Protein AF-A0A800KLS1-F1 (afdb_monomer)

Sequence (104 aa):
MKQIEVTCPCCDTVMVVDVLTQKVMRHAKPEQVDETGKAVLDEGRWDSAQDKVSKRGERGRDEFEEALGKEQNREEDLDDLFDAAQRKLRKRRERLEEEGPGGA

Secondary structure (DSSP, 8-state):
--EEEEE-TTT--EEEEETTTTEEEEEE-GGGB-TTSPBP--HHHHHHHHHHHHHHHHHHHHHHHHHHHHHHTHHHHHHHHHHHHHHHHHHHHHHHHHT-S---

Foldseek 3Di:
DDWDWDADPPQRKIFIADPVVRDTPDIDGPVQADPVRHGNPDVVVVVVVVVVVVVVVVVVVVVVVVVVVCVVCVVVVVVVVVVVVVVVVVVVVVVDVVVPDDDD

pLDDT: mean 80.66, std 12.7, range [45.47, 96.81]

Structure (mmCIF, N/CA/C/O backbone):
data_AF-A0A800KLS1-F1
#
_entry.id   AF-A0A800KLS1-F1
#
loop_
_atom_site.group_PDB
_atom_site.id
_atom_site.type_symbol
_atom_site.label_atom_id
_atom_site.label_alt_id
_atom_site.label_comp_id
_atom_site.label_asym_id
_atom_site.label_entity_id
_atom_site.label_seq_id
_atom_site.pdbx_PDB_ins_code
_atom_site.Cartn_x
_atom_site.Cartn_y
_atom_site.Cartn_z
_atom_site.occupancy
_atom_site.B_iso_or_equiv
_atom_site.auth_seq_id
_atom_site.auth_comp_id
_atom_site.auth_asym_id
_atom_site.auth_atom_id
_atom_site.pdbx_PDB_model_num
ATOM 1 N N . MET A 1 1 ? -21.884 15.141 18.934 1.00 61.62 1 MET A N 1
ATOM 2 C CA . MET A 1 1 ? -21.673 14.184 17.823 1.00 61.62 1 MET A CA 1
ATOM 3 C C . MET A 1 1 ? -23.030 13.591 17.467 1.00 61.62 1 MET A C 1
ATOM 5 O O . MET A 1 1 ? -23.714 13.164 18.388 1.00 61.62 1 MET A O 1
ATOM 9 N N . LYS A 1 2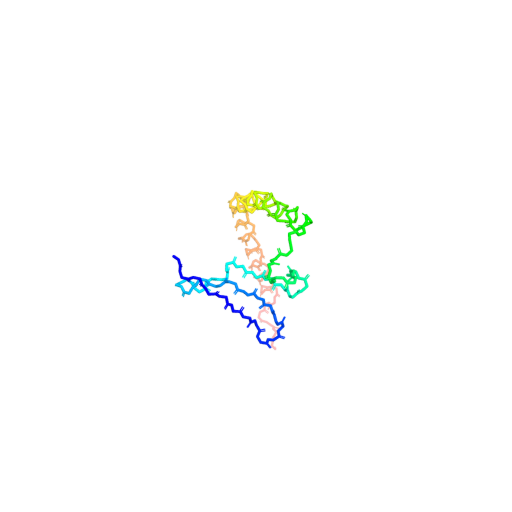 ? -23.467 13.642 16.200 1.00 82.69 2 LYS A N 1
ATOM 10 C CA . LYS A 1 2 ? -24.747 13.050 15.761 1.00 82.69 2 LYS A CA 1
ATOM 11 C C . LYS A 1 2 ? -24.462 11.684 15.138 1.00 82.69 2 LYS A C 1
ATOM 13 O O . LYS A 1 2 ? -24.127 11.604 13.961 1.00 82.69 2 LYS A O 1
ATOM 18 N N . GLN A 1 3 ? -24.538 10.642 15.958 1.00 89.50 3 GLN A N 1
ATOM 19 C CA . GLN A 1 3 ? -24.383 9.256 15.519 1.00 89.50 3 GLN A CA 1
ATOM 20 C C . GLN A 1 3 ? -25.763 8.619 15.364 1.00 89.50 3 GLN A C 1
ATOM 22 O O . GLN A 1 3 ? -26.651 8.892 16.172 1.00 89.50 3 GLN A O 1
ATOM 27 N N . ILE A 1 4 ? -25.931 7.799 14.330 1.00 90.62 4 ILE A N 1
ATOM 28 C CA . ILE A 1 4 ? -27.135 6.994 14.110 1.00 90.62 4 ILE A CA 1
ATOM 29 C C . ILE A 1 4 ? -26.763 5.523 14.000 1.00 90.62 4 ILE A C 1
ATOM 31 O O . ILE A 1 4 ? -25.682 5.181 13.517 1.00 90.62 4 ILE A O 1
ATOM 35 N N . GLU A 1 5 ? -27.673 4.669 14.442 1.00 87.00 5 GLU A N 1
ATOM 36 C CA . GLU A 1 5 ? -27.580 3.226 14.283 1.00 87.00 5 GLU A CA 1
ATOM 37 C C . GLU A 1 5 ? -28.415 2.809 13.071 1.00 87.00 5 GLU A C 1
ATOM 39 O O . GLU A 1 5 ? -29.561 3.234 12.918 1.00 87.00 5 GLU A O 1
ATOM 44 N N . VAL A 1 6 ? -27.809 2.041 12.168 1.00 89.31 6 VAL A N 1
ATOM 45 C CA . VAL A 1 6 ? -28.409 1.618 10.901 1.00 89.31 6 VAL A CA 1
ATOM 46 C C . VAL A 1 6 ? -28.145 0.134 10.705 1.00 89.31 6 VAL A C 1
ATOM 48 O O . VAL A 1 6 ? -27.008 -0.319 10.828 1.00 89.31 6 VAL A O 1
ATOM 51 N N . THR A 1 7 ? -29.179 -0.612 10.340 1.00 89.38 7 THR A N 1
ATOM 52 C CA . THR A 1 7 ? -29.079 -2.042 10.029 1.00 89.38 7 THR A CA 1
ATOM 53 C C . THR A 1 7 ? -28.979 -2.234 8.516 1.00 89.38 7 THR A C 1
ATOM 55 O O . THR A 1 7 ? -29.783 -1.656 7.779 1.00 89.38 7 THR A O 1
ATOM 58 N N . CYS A 1 8 ? -28.015 -3.027 8.017 1.00 85.62 8 CYS A N 1
ATOM 59 C CA . CYS A 1 8 ? -28.007 -3.368 6.588 1.00 85.62 8 CYS A CA 1
ATOM 60 C C . CYS A 1 8 ? -29.224 -4.241 6.276 1.00 85.62 8 CYS A C 1
ATOM 62 O O . CYS A 1 8 ? -29.307 -5.336 6.827 1.00 85.62 8 CYS A O 1
ATOM 64 N N . PRO A 1 9 ? -30.081 -3.866 5.313 1.00 88.88 9 PRO A N 1
ATOM 65 C CA . PRO A 1 9 ? -31.197 -4.714 4.884 1.00 88.88 9 PRO A CA 1
ATOM 66 C C . PRO A 1 9 ? -30.743 -6.004 4.178 1.00 88.88 9 PRO A C 1
ATOM 68 O O . PRO A 1 9 ? -31.555 -6.859 3.853 1.00 88.88 9 PRO A O 1
ATOM 71 N N . CYS A 1 10 ? -29.448 -6.115 3.879 1.00 87.25 10 CYS A N 1
ATOM 72 C CA . CYS A 1 10 ? -28.852 -7.198 3.116 1.00 87.25 10 CYS A CA 1
ATOM 73 C C . CYS A 1 10 ? -28.336 -8.366 3.970 1.00 87.25 10 CYS A C 1
ATOM 75 O O . CYS A 1 10 ? -28.253 -9.492 3.490 1.00 87.25 10 CYS A O 1
ATOM 77 N N . CYS A 1 11 ? -27.892 -8.080 5.193 1.00 84.25 11 CYS A N 1
ATOM 78 C CA . CYS A 1 11 ? -27.133 -9.020 6.022 1.00 84.25 11 CYS A CA 1
ATOM 79 C C . CYS A 1 11 ? -27.277 -8.747 7.524 1.00 84.25 11 CYS A C 1
ATOM 81 O O . CYS A 1 11 ? -26.445 -9.202 8.309 1.00 84.25 11 CYS A O 1
ATOM 83 N N . ASP A 1 12 ? -28.254 -7.917 7.899 1.00 85.00 12 ASP A N 1
ATOM 84 C CA . ASP A 1 12 ? -28.598 -7.542 9.275 1.00 85.00 12 ASP A CA 1
ATOM 85 C C . ASP A 1 12 ? -27.433 -6.998 10.115 1.00 85.00 12 ASP A C 1
ATOM 87 O O . ASP A 1 12 ? -27.486 -6.927 11.340 1.00 85.00 12 ASP A O 1
ATOM 91 N N . THR A 1 13 ? -26.354 -6.571 9.458 1.00 86.62 13 THR A N 1
ATOM 92 C CA . THR A 1 13 ? -25.196 -5.980 10.128 1.00 86.62 13 THR A CA 1
ATOM 93 C C . THR A 1 13 ? -25.584 -4.623 10.696 1.00 86.62 13 THR A C 1
ATOM 95 O O . THR A 1 13 ? -26.055 -3.750 9.964 1.00 86.62 13 THR A O 1
ATOM 98 N N . VAL A 1 14 ? -25.339 -4.436 11.990 1.00 87.25 14 VAL A N 1
ATOM 99 C CA . VAL A 1 14 ? -25.596 -3.184 12.702 1.00 87.25 14 VAL A CA 1
ATOM 100 C C . VAL A 1 14 ? -24.384 -2.272 12.557 1.00 87.25 14 VAL A C 1
ATOM 102 O O . VAL A 1 14 ? -23.244 -2.676 12.810 1.00 87.25 14 VAL A O 1
ATOM 105 N N . MET A 1 15 ? -24.616 -1.031 12.136 1.00 88.12 15 MET A N 1
ATOM 106 C CA . MET A 1 15 ? -23.583 -0.024 11.914 1.00 88.12 15 MET A CA 1
ATOM 107 C C . MET A 1 15 ? -23.907 1.266 12.659 1.00 88.12 15 MET A C 1
ATOM 109 O O . MET A 1 15 ? -25.020 1.776 12.587 1.00 88.12 15 MET A O 1
ATOM 113 N N . VAL A 1 16 ? -22.900 1.839 13.316 1.00 89.75 16 VAL A N 1
ATOM 114 C CA . VAL A 1 16 ? -22.975 3.186 13.890 1.00 89.75 16 VAL A CA 1
ATOM 115 C C . VAL A 1 16 ? -22.289 4.143 12.929 1.00 89.75 16 VAL A C 1
ATOM 117 O O . VAL A 1 16 ? -21.085 4.021 12.690 1.00 89.75 16 VAL A O 1
ATOM 120 N N . VAL A 1 17 ? -23.042 5.096 12.388 1.00 89.44 17 VAL A N 1
ATOM 121 C CA . VAL A 1 17 ? -22.573 6.064 11.389 1.00 89.44 17 VAL A CA 1
ATOM 122 C C . VAL A 1 17 ? -22.607 7.470 11.977 1.00 89.44 17 VAL A C 1
ATOM 124 O O . VAL A 1 17 ? -23.597 7.878 12.583 1.00 89.44 17 VAL A O 1
ATOM 127 N N . ASP A 1 18 ? -21.529 8.231 11.789 1.00 92.12 18 ASP A N 1
ATOM 128 C CA . ASP A 1 18 ? -21.536 9.674 12.030 1.00 92.12 18 ASP A CA 1
ATOM 129 C C . ASP A 1 18 ? -22.130 10.388 10.813 1.00 92.12 18 ASP A C 1
ATOM 131 O O . ASP A 1 18 ? -21.563 10.368 9.720 1.00 92.12 18 ASP A O 1
ATOM 135 N N . VAL A 1 19 ? -23.280 11.034 11.005 1.00 90.69 19 VAL A N 1
ATOM 136 C CA . VAL A 1 19 ? -24.051 11.656 9.918 1.00 90.69 19 VAL A CA 1
ATOM 137 C C . VAL A 1 19 ? -23.311 12.843 9.302 1.00 90.69 19 VAL A C 1
ATOM 139 O O . VAL A 1 19 ? -23.472 13.120 8.116 1.00 90.69 19 VAL A O 1
ATOM 142 N N . LEU A 1 20 ? -22.489 13.547 10.086 1.00 90.75 20 LEU A N 1
ATOM 143 C CA . LEU A 1 20 ? -21.789 14.742 9.609 1.00 90.75 20 LEU A CA 1
ATOM 144 C C . LEU A 1 20 ? -20.628 14.389 8.682 1.00 90.75 20 LEU A C 1
ATOM 146 O O . LEU A 1 20 ? -20.367 15.104 7.720 1.00 90.75 20 LEU A O 1
ATOM 150 N N . THR A 1 21 ? -19.928 13.297 8.983 1.00 90.00 21 THR A N 1
ATOM 151 C CA . THR A 1 21 ? -18.741 12.866 8.236 1.00 90.00 21 THR A CA 1
ATOM 152 C C . THR A 1 21 ? -19.021 11.719 7.271 1.00 90.00 21 THR A C 1
ATOM 154 O O . THR A 1 21 ? -18.144 11.376 6.483 1.00 90.00 21 THR A O 1
ATOM 157 N N . GLN A 1 22 ? -20.220 11.127 7.334 1.00 88.94 22 GLN A N 1
ATOM 158 C CA . GLN A 1 22 ? -20.621 9.920 6.602 1.00 88.94 22 GLN A CA 1
ATOM 159 C C . GLN A 1 22 ? -19.699 8.717 6.865 1.00 88.94 22 GLN A C 1
ATOM 161 O O . GLN A 1 22 ? -19.615 7.791 6.060 1.00 88.94 22 GLN A O 1
ATOM 166 N N . LYS A 1 23 ? -18.987 8.715 7.998 1.00 86.25 23 LYS A N 1
ATOM 167 C CA . LYS A 1 23 ? -18.053 7.645 8.355 1.00 86.25 23 LYS A CA 1
ATOM 168 C C . LYS A 1 23 ? -18.734 6.585 9.206 1.00 86.25 23 LYS A C 1
ATOM 170 O O . LYS A 1 23 ? -19.458 6.895 10.154 1.00 86.25 23 LYS A O 1
ATOM 175 N N . VAL A 1 24 ? -18.429 5.326 8.902 1.00 88.25 24 VAL A N 1
ATOM 176 C CA . VAL A 1 24 ? -18.786 4.186 9.750 1.00 88.25 24 VAL A CA 1
ATOM 177 C C . VAL A 1 24 ? -17.838 4.167 10.945 1.00 88.25 24 VAL A C 1
ATOM 179 O O . VAL A 1 24 ? -16.630 3.995 10.794 1.00 88.25 24 VAL A O 1
ATOM 182 N N . MET A 1 25 ? -18.395 4.359 12.136 1.00 85.44 25 MET A N 1
ATOM 183 C CA . MET A 1 25 ? -17.657 4.385 13.399 1.00 85.44 25 MET A CA 1
ATOM 184 C C . MET A 1 25 ? -17.557 2.994 14.020 1.00 85.44 25 MET A C 1
ATOM 186 O O . MET A 1 25 ? -16.543 2.656 14.627 1.00 85.44 25 MET A O 1
ATOM 190 N N . ARG A 1 26 ? -18.613 2.183 13.888 1.00 81.38 26 ARG A N 1
ATOM 191 C CA . ARG A 1 26 ? -18.656 0.790 14.351 1.00 81.38 26 ARG A CA 1
ATOM 192 C C . ARG A 1 26 ? -19.484 -0.046 13.389 1.00 81.38 26 ARG A C 1
ATOM 194 O O . ARG A 1 26 ? -20.464 0.450 12.845 1.00 81.38 26 ARG A O 1
ATOM 201 N N . HIS A 1 27 ? -19.109 -1.307 13.225 1.00 85.62 27 HIS A N 1
ATOM 202 C CA . HIS A 1 27 ? -19.922 -2.311 12.552 1.00 85.62 27 HIS A CA 1
ATOM 203 C C . HIS A 1 27 ? -19.836 -3.630 13.331 1.00 85.62 27 HIS A C 1
ATOM 205 O O . HIS A 1 27 ? -18.760 -4.017 13.805 1.00 85.62 27 HIS A O 1
ATOM 211 N N . ALA A 1 28 ? -20.960 -4.321 13.478 1.00 80.00 28 ALA A N 1
ATOM 212 C CA . ALA A 1 28 ? -21.032 -5.633 14.106 1.00 80.00 28 ALA A CA 1
ATOM 213 C C . ALA A 1 28 ? -21.973 -6.529 13.299 1.00 80.00 28 ALA A C 1
ATOM 215 O O . ALA A 1 28 ? -23.090 -6.133 12.965 1.00 80.00 28 ALA A O 1
ATOM 216 N N . LYS A 1 29 ? -21.494 -7.727 12.953 1.00 79.81 29 LYS A N 1
ATOM 217 C CA . LYS A 1 29 ? -22.342 -8.757 12.344 1.00 79.81 29 LYS A CA 1
ATOM 218 C C . LYS A 1 29 ? -23.314 -9.316 13.394 1.00 79.81 29 LYS A C 1
ATOM 220 O O . LYS A 1 29 ? -22.971 -9.267 14.575 1.00 79.81 29 LYS A O 1
ATOM 225 N N . PRO A 1 30 ? -24.447 -9.912 12.986 1.00 73.44 30 PRO A N 1
ATOM 226 C CA . PRO A 1 30 ? -25.392 -10.549 13.909 1.00 73.44 30 PRO A CA 1
ATOM 227 C C . PRO A 1 30 ? -24.737 -11.585 14.838 1.00 73.44 30 PRO A C 1
ATOM 229 O O . PRO A 1 30 ? -25.052 -11.661 16.014 1.00 73.44 30 PRO A O 1
ATOM 232 N N . GLU A 1 31 ? -23.748 -12.327 14.336 1.00 72.19 31 GLU A N 1
ATOM 233 C CA . GLU A 1 31 ? -22.977 -13.323 15.104 1.00 72.19 31 GLU A CA 1
ATOM 234 C C . GLU A 1 31 ? -22.046 -12.705 16.166 1.00 72.19 31 GLU A C 1
ATOM 236 O O . GLU A 1 31 ? -21.491 -13.407 17.003 1.00 72.19 31 GLU A O 1
ATOM 241 N N . GLN A 1 32 ? -21.821 -11.392 16.098 1.00 67.31 32 GLN A N 1
ATOM 242 C CA . GLN A 1 32 ? -20.902 -10.646 16.959 1.00 67.31 32 GLN A CA 1
ATOM 243 C C . GLN A 1 32 ? -21.637 -9.730 17.940 1.00 67.31 32 GLN A C 1
ATOM 245 O O . GLN A 1 32 ? -20.988 -8.896 18.577 1.00 67.31 32 GLN A O 1
ATOM 250 N N . VAL A 1 33 ? -22.963 -9.841 18.035 1.00 68.81 33 VAL A N 1
ATOM 251 C CA . VAL A 1 33 ? -23.791 -9.116 19.001 1.00 68.81 33 VAL A CA 1
ATOM 252 C C . VAL A 1 33 ? -24.455 -10.098 19.964 1.00 68.81 33 VAL A C 1
ATOM 254 O O . VAL A 1 33 ? -24.821 -11.205 19.581 1.00 68.81 33 VAL A O 1
ATOM 257 N N . ASP A 1 34 ? -24.545 -9.713 21.233 1.00 67.75 34 ASP A N 1
ATOM 258 C CA . ASP A 1 34 ? -25.270 -10.463 22.251 1.00 67.75 34 ASP A CA 1
ATOM 259 C C . ASP A 1 34 ? -26.789 -10.296 22.078 1.00 67.75 34 ASP A C 1
ATOM 261 O O . ASP A 1 34 ? -27.277 -9.521 21.253 1.00 67.75 34 ASP A O 1
ATOM 265 N N . GLU A 1 35 ? -27.554 -11.008 22.900 1.00 64.25 35 GLU A N 1
ATOM 266 C CA . GLU A 1 35 ? -29.019 -10.921 22.975 1.00 64.25 35 GLU A CA 1
ATOM 267 C C . GLU A 1 35 ? -29.555 -9.510 23.299 1.00 64.25 35 GLU A C 1
ATOM 269 O O . GLU A 1 35 ? -30.742 -9.241 23.118 1.00 64.25 35 GLU A O 1
ATOM 274 N N . THR A 1 36 ? -28.689 -8.579 23.717 1.0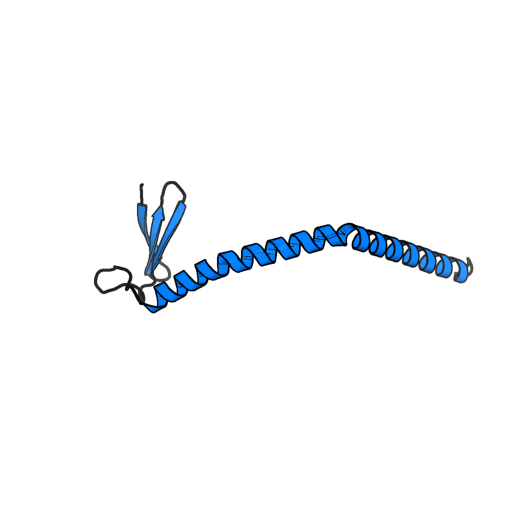0 62.59 36 THR A N 1
ATOM 275 C CA . THR A 1 36 ? -29.016 -7.164 23.946 1.00 62.59 36 THR A CA 1
ATOM 276 C C . THR A 1 36 ? -28.567 -6.233 22.813 1.00 62.59 36 THR A C 1
ATOM 278 O O . THR A 1 36 ? -28.682 -5.013 22.942 1.00 62.59 36 THR A O 1
ATOM 281 N N . GLY A 1 37 ? -28.066 -6.781 21.699 1.00 61.81 37 GLY A N 1
ATOM 282 C CA . GLY A 1 37 ? -27.581 -6.024 20.543 1.00 61.81 37 GLY A CA 1
ATOM 283 C C . GLY A 1 37 ? -26.224 -5.350 20.767 1.00 61.81 37 GLY A C 1
ATOM 284 O O . GLY A 1 37 ? -25.770 -4.568 19.929 1.00 61.81 37 GLY A O 1
ATOM 285 N N . LYS A 1 38 ? -25.547 -5.628 21.887 1.00 63.22 38 LYS A N 1
ATOM 286 C CA . LYS A 1 38 ? -24.212 -5.094 22.164 1.00 63.22 38 LYS A CA 1
ATOM 287 C C . LYS A 1 38 ? -23.169 -6.019 21.571 1.00 63.22 38 LYS A C 1
ATOM 289 O O . LYS A 1 38 ? -23.316 -7.232 21.578 1.00 63.22 38 LYS A O 1
ATOM 294 N N . ALA A 1 39 ? -22.091 -5.441 21.050 1.00 63.50 39 ALA A N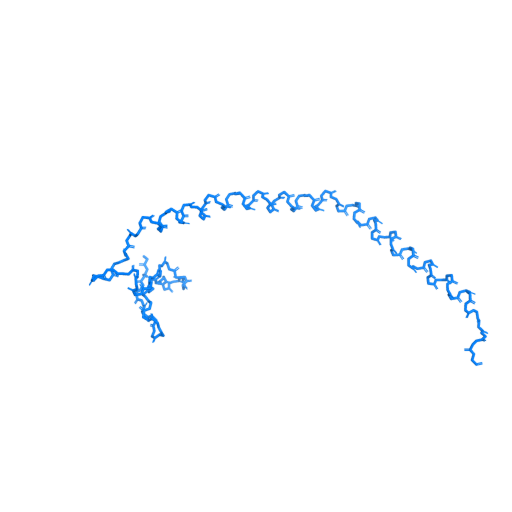 1
ATOM 295 C CA . ALA A 1 39 ? -21.004 -6.237 20.504 1.00 63.50 39 ALA A CA 1
ATOM 296 C C . ALA A 1 39 ? -20.423 -7.152 21.594 1.00 63.50 39 ALA A C 1
ATOM 298 O O . ALA A 1 39 ? -19.946 -6.653 22.615 1.00 63.50 39 ALA A O 1
ATOM 299 N N . VAL A 1 40 ? -20.427 -8.464 21.350 1.00 67.56 40 VAL A N 1
ATOM 300 C CA . VAL A 1 40 ? -19.741 -9.429 22.208 1.00 67.56 40 VAL A CA 1
ATOM 301 C C . VAL A 1 40 ? -18.256 -9.081 22.172 1.00 67.56 40 VAL A C 1
ATOM 303 O O . VAL A 1 40 ? -17.624 -9.054 21.108 1.00 67.56 40 VAL A O 1
ATOM 306 N N . LEU A 1 41 ? -17.712 -8.740 23.338 1.00 59.19 41 LEU A N 1
ATOM 307 C CA . LEU A 1 41 ? -16.284 -8.524 23.529 1.00 59.19 41 LEU A CA 1
ATOM 308 C C . LEU A 1 41 ? -15.612 -9.896 23.590 1.00 59.19 41 LEU A C 1
ATOM 310 O O . LEU A 1 41 ? -15.392 -10.439 24.663 1.00 59.19 41 LEU A O 1
ATOM 314 N N . ASP A 1 42 ? -15.338 -10.465 22.421 1.00 61.47 42 ASP A N 1
ATOM 315 C CA . ASP A 1 42 ? -14.439 -11.608 22.293 1.00 61.47 42 ASP A CA 1
ATOM 316 C C . ASP A 1 42 ? -12.998 -11.142 22.567 1.00 61.47 42 ASP A C 1
ATOM 318 O O . ASP A 1 42 ? -12.521 -10.188 21.940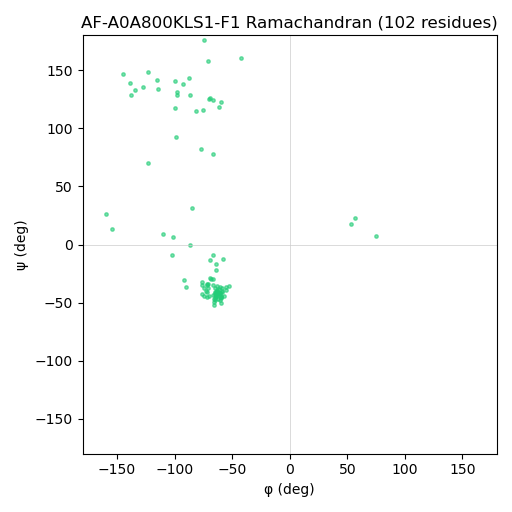 1.00 61.47 42 ASP A O 1
ATOM 322 N N . GLU A 1 43 ? -12.310 -11.790 23.508 1.00 57.22 43 GLU A N 1
ATOM 323 C CA . GLU A 1 43 ? -10.905 -11.523 23.849 1.00 57.22 43 GLU A CA 1
ATOM 324 C C . GLU A 1 43 ? -10.002 -11.625 22.606 1.00 57.22 43 GLU A C 1
ATOM 326 O O . GLU A 1 43 ? -9.154 -10.756 22.386 1.00 57.22 43 GLU A O 1
ATOM 331 N N . GLY A 1 44 ? -10.288 -12.559 21.688 1.00 61.03 44 GLY A N 1
ATOM 332 C CA . GLY A 1 44 ? -9.543 -12.697 20.431 1.00 61.03 44 GLY A CA 1
ATOM 333 C C . GLY A 1 44 ? -9.669 -11.486 19.494 1.00 61.03 44 GLY A C 1
ATOM 334 O O . GLY A 1 44 ? -8.798 -11.234 18.650 1.00 61.03 44 GLY A O 1
ATOM 335 N N . ARG A 1 45 ? -10.723 -10.673 19.651 1.00 65.25 45 ARG A N 1
ATOM 336 C CA . ARG A 1 45 ? -10.938 -9.442 18.874 1.00 65.25 45 ARG A CA 1
ATOM 337 C C . ARG A 1 45 ? -10.031 -8.307 19.347 1.00 65.25 45 ARG A C 1
ATOM 339 O O . ARG A 1 45 ? -9.622 -7.493 18.514 1.00 65.25 45 ARG A O 1
ATOM 346 N N . TRP A 1 46 ? -9.707 -8.260 20.640 1.00 69.75 46 TRP A N 1
ATOM 347 C CA . TRP A 1 46 ? -8.753 -7.299 21.197 1.00 69.75 46 TRP A CA 1
ATOM 348 C C . TRP A 1 46 ? -7.326 -7.622 20.782 1.00 69.75 46 TRP A C 1
ATOM 350 O O . TRP A 1 46 ? -6.647 -6.727 20.278 1.00 69.75 46 TRP A O 1
ATOM 360 N N . ASP A 1 47 ? -6.925 -8.889 20.859 1.00 69.81 47 ASP A N 1
ATOM 361 C CA . ASP A 1 47 ? -5.606 -9.334 20.396 1.00 69.81 47 ASP A CA 1
ATOM 362 C C . ASP A 1 47 ? -5.418 -9.045 18.903 1.00 69.81 47 ASP A C 1
ATOM 364 O O . ASP A 1 47 ? -4.419 -8.462 18.483 1.00 69.81 47 ASP A O 1
ATOM 368 N N . SER A 1 48 ? -6.439 -9.337 18.091 1.00 71.12 48 SER A N 1
ATOM 369 C CA . SER A 1 48 ? -6.434 -9.030 16.655 1.00 71.12 48 SER A CA 1
ATOM 370 C C . SER A 1 48 ? -6.358 -7.527 16.360 1.00 71.12 48 SER A C 1
ATOM 372 O O . SER A 1 48 ? -5.766 -7.106 15.363 1.00 71.12 48 SER A O 1
ATOM 374 N N . ALA A 1 49 ? -7.003 -6.693 17.179 1.00 73.69 49 ALA A N 1
ATOM 375 C CA . ALA A 1 49 ? -6.939 -5.242 17.038 1.00 73.69 49 ALA A CA 1
ATOM 376 C C . ALA A 1 49 ? -5.561 -4.704 17.448 1.00 73.69 49 ALA A C 1
ATOM 378 O O . ALA A 1 49 ? -5.010 -3.849 16.751 1.00 73.69 49 ALA A O 1
ATOM 379 N N . GLN A 1 50 ? -4.988 -5.234 18.528 1.00 77.56 50 GLN A N 1
ATOM 380 C CA . GLN A 1 50 ? -3.658 -4.882 19.012 1.00 77.56 50 GLN A CA 1
ATOM 381 C C . GLN A 1 50 ? -2.577 -5.274 18.000 1.00 77.56 50 GLN A C 1
ATOM 383 O O . GLN A 1 50 ? -1.735 -4.442 17.670 1.00 77.56 50 GLN A O 1
ATOM 388 N N . ASP A 1 51 ? -2.668 -6.473 17.423 1.00 77.00 51 ASP A N 1
ATOM 389 C CA . ASP A 1 51 ? -1.768 -6.967 16.375 1.00 77.00 51 ASP A CA 1
ATOM 390 C C . ASP A 1 51 ? -1.824 -6.107 15.096 1.00 77.00 51 ASP A C 1
ATOM 392 O O . ASP A 1 51 ? -0.806 -5.800 14.476 1.00 77.00 51 ASP A O 1
ATOM 396 N N . LYS A 1 52 ? -3.010 -5.618 14.710 1.00 74.25 52 LYS A N 1
ATOM 397 C CA . LYS A 1 52 ? -3.136 -4.676 13.580 1.00 74.25 52 LYS A CA 1
ATOM 398 C C . LYS A 1 52 ? -2.485 -3.324 13.859 1.00 74.25 52 LYS A C 1
ATOM 400 O O . LYS A 1 52 ? -1.988 -2.691 12.926 1.00 74.25 52 LYS A O 1
ATOM 405 N N . VAL A 1 53 ? -2.539 -2.851 15.103 1.00 76.81 53 VAL A N 1
ATOM 406 C CA . VAL A 1 53 ? -1.953 -1.565 15.497 1.00 76.81 53 VAL A CA 1
ATOM 407 C C . VAL A 1 53 ? -0.435 -1.676 15.618 1.00 76.81 53 VAL A C 1
ATOM 409 O O . VAL A 1 53 ? 0.257 -0.799 15.102 1.00 76.81 53 VAL A O 1
ATOM 412 N N . SER A 1 54 ? 0.088 -2.752 16.213 1.00 73.44 54 SER A N 1
ATOM 413 C CA . SER A 1 54 ? 1.536 -2.984 16.324 1.00 73.44 54 SER A CA 1
ATOM 414 C C . SER A 1 54 ? 2.194 -3.082 14.945 1.00 73.44 54 SER A C 1
ATOM 416 O O . SER A 1 54 ? 3.132 -2.338 14.657 1.00 73.44 54 SER A O 1
ATOM 418 N N . LYS A 1 55 ? 1.611 -3.870 14.033 1.00 73.19 55 LYS A N 1
ATOM 419 C CA . LYS A 1 55 ? 2.092 -4.028 12.648 1.00 73.19 55 LYS A CA 1
ATOM 420 C C . LYS A 1 55 ? 2.024 -2.750 11.813 1.00 73.19 55 LYS A C 1
ATOM 422 O O . LYS A 1 55 ? 2.645 -2.663 10.757 1.00 73.19 55 LYS A O 1
ATOM 427 N N . ARG A 1 56 ? 1.261 -1.740 12.242 1.00 70.69 56 ARG A N 1
ATOM 428 C CA . ARG A 1 56 ? 1.149 -0.461 11.523 1.00 70.69 56 ARG A CA 1
ATOM 429 C C . ARG A 1 56 ? 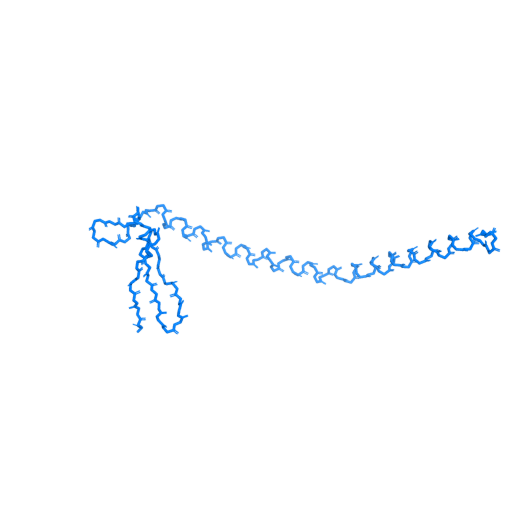2.431 0.367 11.618 1.00 70.69 56 ARG A C 1
ATOM 431 O O . ARG A 1 56 ? 2.755 1.069 10.667 1.00 70.69 56 ARG A O 1
ATOM 438 N N . GLY A 1 57 ? 3.134 0.280 12.749 1.00 70.00 57 GLY A N 1
ATOM 439 C CA . GLY A 1 57 ? 4.421 0.951 12.947 1.00 70.00 57 GLY A CA 1
ATOM 440 C C . GLY A 1 57 ? 5.543 0.315 12.128 1.00 70.00 57 GLY A C 1
ATOM 441 O O . GLY A 1 57 ? 6.369 1.035 11.577 1.00 70.00 57 GLY A O 1
ATOM 442 N N . GLU A 1 58 ? 5.528 -1.014 12.005 1.00 68.94 58 GLU A N 1
ATOM 443 C CA . GLU A 1 58 ? 6.475 -1.773 11.176 1.00 68.94 58 GLU A CA 1
ATOM 444 C C . GLU A 1 58 ? 6.284 -1.446 9.693 1.00 68.94 58 GLU A C 1
ATOM 446 O O . GLU A 1 58 ? 7.206 -0.939 9.064 1.00 68.94 58 GLU A O 1
ATOM 451 N N . ARG A 1 59 ? 5.049 -1.548 9.175 1.00 66.44 59 ARG A N 1
ATOM 452 C CA . ARG A 1 59 ? 4.752 -1.200 7.773 1.00 66.44 59 ARG A CA 1
ATOM 453 C C . ARG A 1 59 ? 5.175 0.214 7.394 1.00 66.44 59 ARG A C 1
ATOM 455 O O . ARG A 1 59 ? 5.660 0.414 6.294 1.00 66.44 59 ARG A O 1
ATOM 462 N N . GLY A 1 60 ? 4.989 1.189 8.287 1.00 68.75 60 GLY A N 1
ATOM 463 C CA . GLY A 1 60 ? 5.371 2.575 8.008 1.00 68.75 60 GLY A CA 1
ATOM 464 C C . GLY A 1 60 ? 6.885 2.789 7.913 1.00 68.75 60 GLY A C 1
ATOM 465 O O . GLY A 1 60 ? 7.322 3.673 7.182 1.00 68.75 60 GLY A O 1
ATOM 466 N N . ARG A 1 61 ? 7.687 1.994 8.635 1.00 72.62 61 ARG A N 1
ATOM 467 C CA . ARG A 1 61 ? 9.150 2.010 8.500 1.00 72.62 61 ARG A CA 1
ATOM 468 C C . ARG A 1 61 ? 9.584 1.321 7.218 1.00 72.62 61 ARG A C 1
ATOM 470 O O . ARG A 1 61 ? 10.373 1.906 6.489 1.00 72.62 61 ARG A O 1
ATOM 477 N N . ASP A 1 62 ? 8.998 0.168 6.913 1.00 79.56 62 ASP A N 1
ATOM 478 C CA . ASP A 1 62 ? 9.307 -0.587 5.697 1.00 79.56 62 ASP A CA 1
ATOM 479 C C . ASP A 1 62 ? 9.006 0.238 4.430 1.00 79.56 62 ASP A C 1
ATOM 481 O O . ASP A 1 62 ? 9.843 0.335 3.538 1.00 79.56 62 ASP A O 1
ATOM 485 N N . GLU A 1 63 ? 7.848 0.909 4.372 1.00 83.81 63 GLU A N 1
ATOM 486 C CA . GLU A 1 63 ? 7.463 1.769 3.238 1.00 83.81 63 GLU A CA 1
ATOM 487 C C . GLU A 1 63 ? 8.393 2.984 3.093 1.00 83.81 63 GLU A C 1
ATOM 489 O O . GLU A 1 63 ? 8.718 3.406 1.981 1.00 83.81 63 GLU A O 1
ATOM 494 N N . PHE A 1 64 ? 8.835 3.554 4.220 1.00 87.62 64 PHE A N 1
ATOM 495 C CA . PHE A 1 64 ? 9.771 4.674 4.225 1.00 87.62 64 PHE A CA 1
ATOM 496 C C . PHE A 1 64 ? 11.172 4.247 3.779 1.00 87.62 64 PHE A C 1
ATOM 498 O O . PHE A 1 64 ? 11.784 4.938 2.968 1.00 87.62 64 PHE A O 1
ATOM 505 N N . GLU A 1 65 ? 11.673 3.118 4.277 1.00 88.50 65 GLU A N 1
ATOM 506 C CA . GLU A 1 65 ? 12.964 2.558 3.870 1.00 88.50 65 GLU A CA 1
ATOM 507 C C . GLU A 1 65 ? 12.959 2.171 2.387 1.00 88.50 65 GLU A C 1
ATOM 509 O O . GLU A 1 65 ? 13.915 2.481 1.678 1.00 88.50 65 GLU A O 1
ATOM 514 N N . GLU A 1 66 ? 11.863 1.597 1.879 1.00 90.19 66 GLU A N 1
ATOM 515 C CA . GLU A 1 66 ? 11.701 1.303 0.452 1.00 90.19 66 GLU A CA 1
ATOM 516 C C . GLU A 1 66 ? 11.720 2.584 -0.397 1.00 90.19 66 GLU A C 1
ATOM 518 O O . GLU A 1 66 ? 12.420 2.654 -1.411 1.00 90.19 66 GLU A O 1
ATOM 523 N N . ALA A 1 67 ? 10.971 3.613 0.007 1.00 89.12 67 ALA A N 1
ATOM 524 C CA . ALA A 1 67 ? 10.943 4.892 -0.698 1.00 89.12 67 ALA A CA 1
ATOM 525 C C . ALA A 1 67 ? 12.311 5.593 -0.670 1.00 89.12 67 ALA A C 1
ATOM 527 O O . ALA A 1 67 ? 12.746 6.142 -1.683 1.00 89.12 67 ALA A O 1
ATOM 528 N N . LEU A 1 68 ? 13.003 5.543 0.470 1.00 92.06 68 LEU A N 1
ATOM 529 C CA . LEU A 1 68 ? 14.334 6.115 0.629 1.00 92.06 68 LEU A CA 1
ATOM 530 C C . LEU A 1 68 ? 15.369 5.369 -0.220 1.00 92.06 68 LEU A C 1
ATOM 532 O O . LEU A 1 68 ? 16.172 6.016 -0.886 1.00 92.06 68 LEU A O 1
ATOM 536 N N . GLY A 1 69 ? 15.323 4.035 -0.246 1.00 91.44 69 GLY A N 1
ATOM 537 C CA . GLY A 1 69 ? 16.202 3.217 -1.082 1.00 91.44 69 GLY A CA 1
ATOM 538 C C . GLY A 1 69 ? 16.022 3.507 -2.574 1.00 91.44 69 GLY A C 1
ATOM 539 O O . GLY A 1 69 ? 17.006 3.657 -3.294 1.00 91.44 69 GLY A O 1
ATOM 540 N N . LYS A 1 70 ? 14.775 3.682 -3.035 1.00 89.50 70 LYS A N 1
ATOM 541 C CA . LYS A 1 70 ? 14.490 4.092 -4.422 1.00 89.50 70 LYS A CA 1
ATOM 542 C C . LYS A 1 70 ? 15.064 5.463 -4.758 1.00 89.50 70 LYS A C 1
ATOM 544 O O . LYS A 1 70 ? 15.585 5.638 -5.850 1.00 89.50 70 LYS A O 1
ATOM 549 N N . GLU A 1 71 ? 14.969 6.435 -3.851 1.00 91.75 71 GLU A N 1
ATOM 550 C CA . GLU A 1 71 ? 15.519 7.768 -4.119 1.00 91.75 71 GLU A CA 1
ATOM 551 C C . GLU A 1 71 ? 17.055 7.768 -4.090 1.00 91.75 71 GLU A C 1
ATOM 553 O O . GLU A 1 71 ? 17.669 8.464 -4.892 1.00 91.75 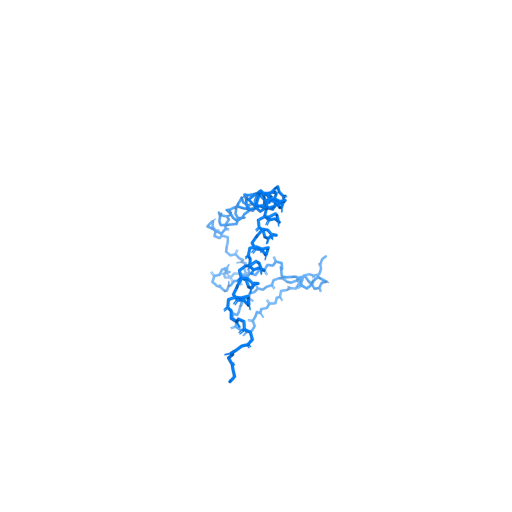71 GLU A O 1
ATOM 558 N N . GLN A 1 72 ? 17.682 6.957 -3.230 1.00 92.81 72 GLN A N 1
ATOM 559 C CA . GLN A 1 72 ? 19.142 6.807 -3.184 1.00 92.81 72 GLN A CA 1
ATOM 560 C C . GLN A 1 72 ? 19.713 6.187 -4.464 1.00 92.81 72 GLN A C 1
ATOM 562 O O . GLN A 1 72 ? 20.724 6.669 -4.965 1.00 92.81 72 GLN A O 1
ATOM 567 N N . ASN A 1 73 ? 19.052 5.166 -5.014 1.00 92.81 73 ASN A N 1
ATOM 568 C CA . ASN A 1 73 ? 19.516 4.470 -6.222 1.00 92.81 73 ASN A CA 1
ATOM 569 C C . ASN A 1 73 ? 19.047 5.138 -7.524 1.00 92.81 73 ASN A C 1
ATOM 571 O O . ASN A 1 73 ? 19.363 4.680 -8.618 1.00 92.81 73 ASN A O 1
ATOM 575 N N . ARG A 1 74 ? 18.291 6.235 -7.426 1.00 92.69 74 ARG A N 1
ATOM 576 C CA . ARG A 1 74 ? 17.638 6.876 -8.568 1.00 92.69 74 ARG A CA 1
ATOM 577 C C . ARG A 1 74 ? 18.612 7.360 -9.636 1.00 92.69 74 ARG A C 1
ATOM 579 O O . ARG A 1 74 ? 18.270 7.330 -10.812 1.00 92.69 74 ARG A O 1
ATOM 586 N N . GLU A 1 75 ? 19.773 7.862 -9.235 1.00 93.19 75 GLU A N 1
ATOM 587 C CA . GLU A 1 75 ? 20.795 8.340 -10.172 1.00 93.19 75 GLU A CA 1
ATOM 588 C C . GLU A 1 75 ? 21.361 7.179 -10.999 1.00 93.19 75 GLU A C 1
ATOM 590 O O . GLU A 1 75 ? 21.319 7.228 -12.225 1.00 93.19 75 GLU A O 1
ATOM 595 N N . GLU A 1 76 ? 21.758 6.093 -10.331 1.00 93.81 76 GLU A N 1
ATOM 596 C CA . GLU A 1 76 ? 22.256 4.868 -10.969 1.00 93.81 76 GLU A CA 1
ATOM 597 C C . GLU A 1 76 ? 21.206 4.241 -11.901 1.00 93.81 76 GLU A C 1
ATOM 599 O O . GLU A 1 76 ? 21.500 3.948 -13.059 1.00 93.81 76 GLU A O 1
ATOM 604 N N . ASP A 1 77 ? 19.952 4.133 -11.448 1.00 93.19 77 ASP A N 1
ATOM 605 C CA . ASP A 1 77 ? 18.846 3.611 -12.259 1.00 93.19 77 ASP A CA 1
ATOM 606 C C . ASP A 1 77 ? 18.627 4.438 -13.542 1.00 93.19 77 ASP A C 1
ATOM 608 O O . ASP A 1 77 ? 18.291 3.900 -14.605 1.00 93.19 77 ASP A O 1
ATOM 612 N N . LEU A 1 78 ? 18.785 5.764 -13.462 1.00 95.00 78 LEU A N 1
ATOM 613 C CA . LEU A 1 78 ? 18.627 6.659 -14.608 1.00 95.00 78 LEU A CA 1
ATOM 614 C C . LEU A 1 78 ? 19.790 6.537 -15.595 1.00 95.00 78 LEU A C 1
ATOM 616 O O . LEU A 1 78 ? 19.542 6.531 -16.807 1.00 95.00 78 LEU A O 1
ATOM 620 N N . ASP A 1 79 ? 21.017 6.398 -15.101 1.00 95.44 79 ASP A N 1
ATOM 621 C CA . ASP A 1 79 ? 22.198 6.164 -15.933 1.00 95.44 79 ASP A CA 1
ATOM 622 C C . ASP A 1 79 ? 22.093 4.821 -16.668 1.00 95.44 79 ASP A C 1
ATOM 624 O O . ASP A 1 79 ? 22.255 4.759 -17.891 1.00 95.44 79 ASP A O 1
ATOM 628 N N . ASP A 1 80 ? 21.676 3.762 -15.973 1.00 95.69 80 ASP A N 1
ATOM 629 C CA . ASP A 1 80 ? 21.447 2.442 -16.565 1.00 95.69 80 ASP A CA 1
ATOM 630 C C . ASP A 1 80 ? 20.369 2.468 -17.658 1.00 95.69 80 ASP A C 1
ATOM 632 O O . ASP A 1 80 ? 20.517 1.854 -18.730 1.00 95.69 80 ASP A O 1
ATOM 636 N N . LEU A 1 81 ? 19.274 3.199 -17.419 1.00 96.00 81 LEU A N 1
ATOM 637 C CA . LEU A 1 81 ? 18.213 3.404 -18.406 1.00 96.00 81 LEU A CA 1
ATOM 638 C C . LEU A 1 81 ? 18.722 4.165 -19.631 1.00 96.00 81 LEU A C 1
ATOM 640 O O . LEU A 1 81 ? 18.373 3.813 -20.768 1.00 96.00 81 LEU A O 1
ATOM 644 N N . PHE A 1 82 ? 19.551 5.185 -19.422 1.00 96.81 82 PHE A N 1
ATOM 645 C CA . PHE A 1 82 ? 20.138 5.972 -20.496 1.00 96.81 82 PHE A CA 1
ATOM 646 C C . PHE A 1 82 ? 21.098 5.130 -21.344 1.00 96.81 82 PHE A C 1
ATOM 648 O O . PHE A 1 82 ? 20.960 5.076 -22.571 1.00 96.81 82 PHE A O 1
ATOM 655 N N . ASP A 1 83 ? 21.980 4.364 -20.710 1.00 96.31 83 ASP A N 1
ATOM 656 C CA . ASP A 1 83 ? 22.902 3.448 -21.379 1.00 96.31 83 ASP A CA 1
ATOM 657 C C . ASP A 1 83 ? 22.167 2.332 -22.123 1.00 96.31 83 ASP A C 1
ATOM 659 O O . ASP A 1 83 ? 22.537 1.931 -23.234 1.00 96.31 83 ASP A O 1
ATOM 663 N N . ALA A 1 84 ? 21.086 1.803 -21.550 1.00 95.62 84 ALA A N 1
ATOM 664 C CA . ALA A 1 84 ? 20.222 0.850 -22.236 1.00 95.62 84 ALA A CA 1
ATOM 665 C C . ALA A 1 84 ? 19.582 1.465 -23.492 1.00 95.62 84 ALA A C 1
ATOM 667 O O . ALA A 1 84 ? 19.531 0.810 -24.542 1.00 95.62 84 ALA A O 1
ATOM 668 N N . ALA A 1 85 ? 19.123 2.717 -23.421 1.00 96.06 85 ALA A N 1
ATOM 669 C CA . ALA A 1 85 ? 18.564 3.429 -24.566 1.00 96.06 85 ALA A CA 1
ATOM 670 C C . ALA A 1 85 ? 19.620 3.677 -25.655 1.00 96.06 85 ALA A C 1
ATOM 672 O O . ALA A 1 85 ? 19.372 3.366 -26.826 1.00 96.06 85 ALA A O 1
ATOM 673 N N . GLN A 1 86 ? 20.820 4.135 -25.287 1.00 95.12 86 GLN A N 1
ATOM 674 C CA . GLN A 1 86 ? 21.924 4.325 -26.231 1.00 95.12 86 GLN A CA 1
ATOM 675 C C . GLN A 1 86 ? 22.315 3.017 -26.926 1.00 95.12 86 GLN A C 1
ATOM 677 O O . GLN A 1 86 ? 22.431 2.973 -28.155 1.00 95.12 86 GLN A O 1
ATOM 682 N N . ARG A 1 87 ? 22.441 1.920 -26.167 1.00 94.94 87 ARG A N 1
ATOM 683 C CA . ARG A 1 87 ? 22.731 0.587 -26.719 1.00 94.94 87 ARG A CA 1
ATOM 684 C C . ARG A 1 87 ? 21.670 0.142 -27.724 1.00 94.94 87 ARG A C 1
ATOM 686 O O . ARG A 1 87 ? 22.019 -0.407 -28.769 1.00 94.94 87 ARG A O 1
ATOM 693 N N . LYS A 1 88 ? 20.383 0.395 -27.456 1.00 94.56 88 LYS A N 1
ATOM 694 C CA . LYS A 1 88 ? 19.293 0.086 -28.402 1.00 94.56 88 LYS A CA 1
ATOM 695 C C . LYS A 1 88 ? 19.391 0.912 -29.683 1.00 94.56 88 LYS A C 1
ATOM 697 O O . LYS A 1 88 ? 19.213 0.355 -30.766 1.00 94.56 88 LYS A O 1
ATOM 702 N N . LEU A 1 89 ? 19.683 2.209 -29.579 1.00 94.12 89 LEU A N 1
ATOM 703 C CA . LEU A 1 89 ? 19.848 3.077 -30.747 1.00 94.12 89 LEU A CA 1
ATOM 704 C C . LEU A 1 89 ? 21.029 2.642 -31.611 1.00 94.12 89 LEU A C 1
ATOM 706 O O . LEU A 1 89 ? 20.880 2.529 -32.826 1.00 94.12 89 LEU A O 1
ATOM 710 N N . ARG A 1 90 ? 22.167 2.329 -30.985 1.00 93.19 90 ARG A N 1
ATOM 711 C CA . ARG A 1 90 ? 23.353 1.828 -31.681 1.00 93.19 90 ARG A CA 1
ATOM 712 C C . ARG A 1 90 ? 23.063 0.528 -32.431 1.00 93.19 90 ARG A C 1
ATOM 714 O O . ARG A 1 90 ? 23.282 0.481 -33.634 1.00 93.19 90 ARG A O 1
ATOM 721 N N . LYS A 1 91 ? 22.457 -0.465 -31.769 1.00 92.25 91 LYS A N 1
ATOM 722 C CA . LYS A 1 91 ? 22.051 -1.727 -32.419 1.00 92.25 91 LYS A CA 1
ATOM 723 C C . LYS A 1 91 ? 21.082 -1.507 -33.582 1.00 92.25 91 LYS A C 1
ATOM 725 O O . LYS A 1 91 ? 21.176 -2.174 -34.605 1.00 92.25 91 LYS A O 1
ATOM 730 N N . ARG A 1 92 ? 20.125 -0.583 -33.432 1.00 90.94 92 ARG A N 1
ATOM 731 C CA . ARG A 1 92 ? 19.178 -0.251 -34.507 1.00 90.94 92 ARG A CA 1
ATOM 732 C C . ARG A 1 92 ? 19.891 0.382 -35.699 1.00 90.94 92 ARG A C 1
ATOM 734 O O . ARG A 1 92 ? 19.544 0.064 -36.827 1.00 90.94 92 ARG A O 1
ATOM 741 N N . ARG A 1 93 ? 20.853 1.270 -35.447 1.00 89.75 93 ARG A N 1
ATOM 742 C CA . ARG A 1 93 ? 21.662 1.913 -36.482 1.00 89.75 93 ARG A CA 1
ATO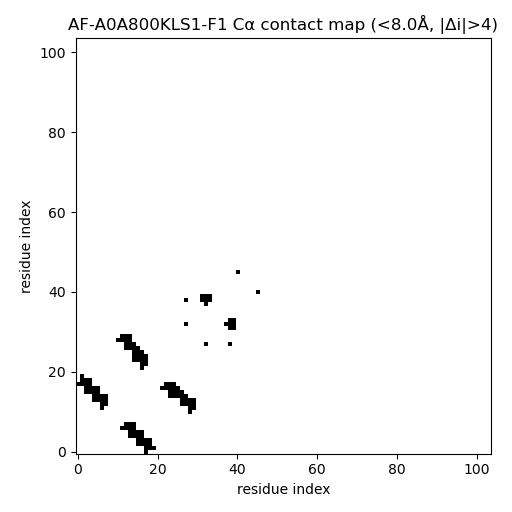M 743 C C . ARG A 1 93 ? 22.538 0.899 -37.218 1.00 89.75 93 ARG A C 1
ATOM 745 O O . ARG A 1 93 ? 22.486 0.877 -38.436 1.00 89.75 93 ARG A O 1
ATOM 752 N N . GLU A 1 94 ? 23.246 0.037 -36.493 1.00 89.62 94 GLU A N 1
ATOM 753 C CA . GLU A 1 94 ? 24.074 -1.034 -37.071 1.00 89.62 94 GLU A CA 1
ATOM 754 C C . GLU A 1 94 ? 23.231 -1.960 -37.965 1.00 89.62 94 GLU A C 1
ATOM 756 O O . GLU A 1 94 ? 23.599 -2.206 -39.107 1.00 89.62 94 GLU A O 1
ATOM 761 N N . ARG A 1 95 ? 22.028 -2.358 -37.520 1.00 86.19 95 ARG A N 1
ATOM 762 C CA . ARG A 1 95 ? 21.099 -3.144 -38.350 1.00 86.19 95 ARG A CA 1
ATOM 763 C C . ARG A 1 95 ? 20.664 -2.416 -39.628 1.00 86.19 95 ARG A C 1
ATOM 765 O O . ARG A 1 95 ? 20.598 -3.032 -40.680 1.00 86.19 95 ARG A O 1
ATOM 772 N N . LEU A 1 96 ? 20.364 -1.119 -39.547 1.00 83.81 96 LEU A N 1
ATOM 773 C CA . LEU A 1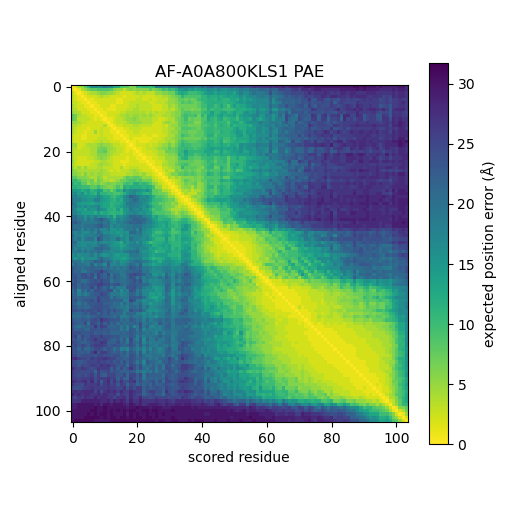 96 ? 19.978 -0.318 -40.718 1.00 83.81 96 LEU A CA 1
ATOM 774 C C . LEU A 1 96 ? 21.147 -0.089 -41.693 1.00 83.81 96 LEU A C 1
ATOM 776 O O . LEU A 1 96 ? 20.916 0.093 -42.883 1.00 83.81 96 LEU A O 1
ATOM 780 N N . GLU A 1 97 ? 22.383 -0.068 -41.192 1.00 80.50 97 GLU A N 1
ATOM 781 C CA . GLU A 1 97 ? 23.601 0.027 -42.005 1.00 80.50 97 GLU A CA 1
ATOM 782 C C . GLU A 1 97 ? 23.941 -1.322 -42.676 1.00 80.50 97 GLU A C 1
ATOM 784 O O . GLU A 1 97 ? 24.389 -1.328 -43.822 1.00 80.50 97 GLU A O 1
ATOM 789 N N . GLU A 1 98 ? 23.672 -2.457 -42.015 1.00 73.75 98 GLU A N 1
ATOM 790 C CA . GLU A 1 98 ? 23.795 -3.811 -42.590 1.00 73.75 98 GLU A CA 1
ATOM 791 C C . GLU A 1 98 ? 22.695 -4.128 -43.625 1.00 73.75 98 GLU A C 1
ATOM 793 O O . GLU A 1 98 ? 22.961 -4.788 -44.628 1.00 73.75 98 GLU A O 1
ATOM 798 N N . GLU A 1 99 ? 21.477 -3.615 -43.432 1.00 68.44 99 GLU A N 1
ATOM 799 C CA . GLU A 1 99 ? 20.324 -3.752 -44.341 1.00 68.44 99 GLU A CA 1
ATOM 800 C C . GLU A 1 99 ? 20.305 -2.689 -45.467 1.00 68.44 99 GLU A C 1
ATOM 802 O O . GLU A 1 99 ? 19.229 -2.268 -45.886 1.00 68.44 99 GLU A O 1
ATOM 807 N N . GLY A 1 100 ? 21.470 -2.219 -45.946 1.00 56.62 100 GLY A N 1
ATOM 808 C CA . GLY A 1 100 ? 21.608 -1.131 -46.937 1.00 56.62 100 GLY A CA 1
ATOM 809 C C . GLY A 1 100 ? 20.618 -1.173 -48.128 1.00 56.62 100 GLY A C 1
ATOM 810 O O . GLY A 1 100 ? 20.049 -2.220 -48.428 1.00 56.62 100 GLY A O 1
ATOM 811 N N . PRO A 1 101 ? 20.401 -0.051 -48.851 1.00 53.56 101 PRO A N 1
ATOM 812 C CA . PRO A 1 101 ? 19.247 0.183 -49.735 1.00 53.56 101 PRO A CA 1
ATOM 813 C C . PRO A 1 101 ? 19.220 -0.741 -50.969 1.00 53.56 101 PRO A C 1
ATOM 815 O O . PRO A 1 101 ? 19.566 -0.336 -52.076 1.00 53.56 101 PRO A O 1
ATOM 818 N N . GLY A 1 102 ? 18.803 -1.991 -50.781 1.00 55.28 102 GLY A N 1
ATOM 819 C CA . GLY A 1 102 ? 18.846 -3.042 -51.799 1.00 55.28 102 GLY A CA 1
ATOM 820 C C . GLY A 1 102 ? 17.892 -4.209 -51.536 1.00 55.28 102 GLY A C 1
ATOM 821 O O . GLY A 1 102 ? 18.154 -5.318 -51.988 1.00 55.28 102 GLY A O 1
ATOM 822 N N . GLY A 1 103 ? 16.80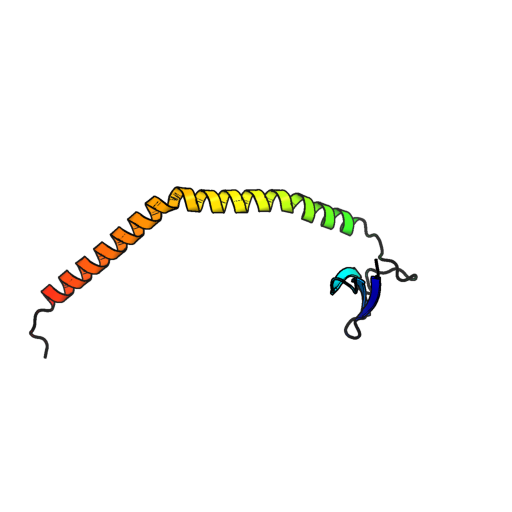1 -3.973 -50.803 1.00 49.09 103 GLY A N 1
ATOM 823 C CA . GLY A 1 103 ? 15.737 -4.951 -50.573 1.00 49.09 103 GLY A CA 1
ATOM 824 C C . GLY A 1 103 ? 14.378 -4.421 -51.020 1.00 49.09 103 GLY A C 1
ATOM 825 O O . GLY A 1 103 ? 13.541 -4.108 -50.177 1.00 49.09 103 GLY A O 1
ATOM 826 N N . ALA A 1 104 ? 14.183 -4.284 -52.331 1.00 45.47 104 ALA A N 1
ATOM 827 C CA . ALA A 1 104 ? 12.882 -4.142 -52.986 1.00 45.47 104 ALA A CA 1
ATOM 828 C C . ALA A 1 104 ? 12.859 -5.045 -54.221 1.00 45.47 104 ALA A C 1
ATOM 830 O O . ALA A 1 104 ? 13.891 -5.067 -54.932 1.00 45.47 104 ALA A O 1
#

Nearest PDB structures (foldseek):
  7sjv-assembly1_A  TM=7.677E-01  e=1.924E+00  Homo sapiens
  7t8d-assembly1_A  TM=7.664E-01  e=2.997E+00  Homo sapiens
  2hc5-assembly1_A  TM=5.313E-01  e=1.089E+00  Bacillus subtilis
  1mae-assembly1_H  TM=7.421E-01  e=4.668E+00  Paracoccus versutus
  6o8w-assembly1_P  TM=5.142E-01  e=2.184E+00  Enterococcus faecalis

Radius of gyration: 29.81 Å; Cα contacts (8 Å, |Δi|>4): 65; chains: 1; bounding box: 55×28×77 Å

Solvent-accessible surface area (backbone atoms only — not comparable to full-atom values): 6120 Å² total; per-residue (Å²): 134,65,69,46,79,47,65,40,94,86,69,59,28,40,30,35,30,32,68,89,77,72,40,78,77,45,75,39,48,63,91,38,35,44,101,82,71,46,68,57,84,50,69,69,57,53,55,54,50,50,52,56,55,58,52,49,58,54,50,56,49,54,56,48,52,54,54,49,51,50,61,70,45,42,65,60,56,49,52,53,51,48,52,52,50,52,52,51,52,51,53,53,49,53,51,55,64,73,63,46,103,78,88,128

Mean predicted aligned error: 15.1 Å